Protein AF-A0A3S1ETX0-F1 (afdb_monomer_lite)

Radius of gyration: 17.2 Å; chains: 1; bounding box: 42×32×45 Å

Foldseek 3Di:
DVLLVVQVVVVVVQVVCCVPDPDFFDDDPDSNDTDGDDDDDQQKDKDKDQWQEDDDCLGNVVCVVVVDQQALNHGHDPPDDYRHGDPDIDIFMWGRDPPPDDTHTDHPVRCCVVPSDPPVRVVVSHD

Structure (mmCIF, N/CA/C/O backbone):
data_AF-A0A3S1ETX0-F1
#
_entry.id   AF-A0A3S1ETX0-F1
#
loop_
_atom_site.group_PDB
_atom_site.id
_atom_site.type_symbol
_atom_site.label_atom_id
_atom_site.label_alt_id
_atom_site.label_comp_id
_atom_site.label_asym_id
_atom_site.label_entity_id
_atom_site.label_seq_id
_atom_site.pdbx_PDB_ins_code
_atom_site.Cartn_x
_atom_site.Cartn_y
_atom_site.Cartn_z
_atom_site.occupancy
_atom_site.B_iso_or_equiv
_atom_site.auth_seq_id
_atom_site.auth_comp_id
_atom_site.auth_asym_id
_atom_site.auth_atom_id
_atom_site.pdbx_PDB_model_num
ATOM 1 N N . CYS A 1 1 ? 21.112 10.070 -9.209 1.00 72.12 1 CYS A N 1
ATOM 2 C CA . CYS A 1 1 ? 21.167 9.188 -8.021 1.00 72.12 1 CYS A CA 1
ATOM 3 C C . CYS A 1 1 ? 19.804 8.884 -7.388 1.00 72.12 1 CYS A C 1
ATOM 5 O O . CYS A 1 1 ? 19.574 7.720 -7.114 1.00 72.12 1 CYS A O 1
ATOM 7 N N . LYS A 1 2 ? 18.883 9.842 -7.144 1.00 88.25 2 LYS A N 1
ATOM 8 C CA . LYS A 1 2 ? 17.562 9.501 -6.553 1.00 88.25 2 LYS A CA 1
ATOM 9 C C . LYS A 1 2 ? 16.765 8.515 -7.421 1.00 88.25 2 LYS A C 1
ATOM 11 O O . LYS A 1 2 ? 16.315 7.498 -6.911 1.00 88.25 2 LYS A O 1
ATOM 16 N N . SER A 1 3 ? 16.602 8.819 -8.709 1.00 87.31 3 SER A N 1
ATOM 17 C CA . SER A 1 3 ? 15.821 7.987 -9.637 1.00 87.31 3 SER A CA 1
ATOM 18 C C . SER A 1 3 ? 16.388 6.575 -9.764 1.00 87.31 3 SER A C 1
ATOM 20 O O . SER A 1 3 ? 15.639 5.608 -9.717 1.00 87.31 3 SER A O 1
ATOM 22 N N . GLU A 1 4 ? 17.711 6.469 -9.823 1.00 91.62 4 GLU A N 1
ATOM 23 C CA . GLU A 1 4 ? 18.431 5.202 -9.907 1.00 91.62 4 GLU A CA 1
ATOM 24 C C . GLU A 1 4 ? 18.182 4.326 -8.680 1.00 91.62 4 GLU A C 1
ATOM 26 O O . GLU A 1 4 ? 17.780 3.175 -8.808 1.00 91.62 4 GLU A O 1
ATOM 31 N N . ILE A 1 5 ? 18.324 4.893 -7.477 1.00 94.00 5 ILE A N 1
ATOM 32 C CA . ILE A 1 5 ? 18.086 4.162 -6.226 1.00 94.00 5 ILE A CA 1
ATOM 33 C C . ILE A 1 5 ? 16.632 3.685 -6.143 1.00 94.00 5 ILE A C 1
ATOM 35 O O . ILE A 1 5 ? 16.384 2.540 -5.772 1.00 94.00 5 ILE A O 1
ATOM 39 N N . LEU A 1 6 ? 15.665 4.535 -6.503 1.00 94.00 6 LEU A N 1
ATOM 40 C CA . LEU A 1 6 ? 14.249 4.161 -6.484 1.00 94.00 6 LEU A CA 1
ATOM 41 C C . LEU A 1 6 ? 13.938 3.056 -7.498 1.00 94.00 6 LEU A C 1
ATOM 43 O O . LEU A 1 6 ? 13.213 2.123 -7.169 1.00 94.00 6 LEU A O 1
ATOM 47 N N . THR A 1 7 ? 14.524 3.133 -8.692 1.00 93.62 7 THR A N 1
ATOM 48 C CA . THR A 1 7 ? 14.335 2.129 -9.747 1.00 93.62 7 THR A CA 1
ATOM 49 C C . THR A 1 7 ? 14.934 0.787 -9.339 1.00 93.62 7 THR A C 1
ATOM 51 O O . THR A 1 7 ? 14.265 -0.235 -9.447 1.00 93.62 7 THR A O 1
ATOM 54 N N . GLN A 1 8 ? 16.153 0.774 -8.792 1.00 92.94 8 GLN A N 1
ATOM 55 C CA . GLN A 1 8 ? 16.782 -0.459 -8.312 1.00 92.94 8 GLN A CA 1
ATOM 56 C C . GLN A 1 8 ? 16.059 -1.055 -7.097 1.00 92.94 8 GLN A C 1
ATOM 58 O O . GLN A 1 8 ? 15.917 -2.271 -7.003 1.00 92.94 8 GLN A O 1
ATOM 63 N N . THR A 1 9 ? 15.546 -0.213 -6.195 1.00 94.62 9 THR A N 1
ATOM 64 C CA . THR A 1 9 ? 14.734 -0.681 -5.060 1.00 94.62 9 THR A CA 1
ATOM 65 C C . THR A 1 9 ? 13.420 -1.294 -5.544 1.00 94.62 9 THR A C 1
ATOM 67 O O . THR A 1 9 ? 13.031 -2.357 -5.070 1.00 94.62 9 THR A O 1
ATOM 70 N N . ALA A 1 10 ? 12.743 -0.656 -6.503 1.00 93.56 10 ALA A N 1
ATOM 71 C CA . ALA A 1 10 ? 11.529 -1.200 -7.105 1.00 93.56 10 ALA A CA 1
ATOM 72 C C . ALA A 1 10 ? 11.809 -2.529 -7.818 1.00 93.56 10 ALA A C 1
ATOM 74 O O . ALA A 1 10 ? 11.065 -3.486 -7.630 1.00 93.56 10 ALA A O 1
ATOM 75 N N . ARG A 1 11 ? 12.916 -2.610 -8.569 1.00 93.81 11 ARG A N 1
ATOM 76 C CA . ARG A 1 11 ? 13.370 -3.842 -9.220 1.00 93.81 11 ARG A CA 1
ATOM 77 C C . ARG A 1 11 ? 13.521 -4.996 -8.233 1.00 93.81 11 ARG A C 1
ATOM 79 O O . ARG A 1 11 ? 12.979 -6.062 -8.495 1.00 93.81 11 ARG A O 1
ATOM 86 N N . TYR A 1 12 ? 14.215 -4.771 -7.117 1.00 94.62 12 TYR A N 1
ATOM 87 C CA . TYR A 1 12 ? 14.385 -5.787 -6.077 1.00 94.62 12 TYR A CA 1
ATOM 88 C C . TYR A 1 12 ? 13.030 -6.340 -5.614 1.00 94.62 12 TYR A C 1
ATOM 90 O O . TYR A 1 12 ? 12.822 -7.546 -5.627 1.00 94.62 12 TYR A O 1
ATOM 98 N N . TRP A 1 13 ? 12.066 -5.468 -5.300 1.00 95.75 13 TRP A N 1
ATOM 99 C CA . TRP A 1 13 ? 10.741 -5.916 -4.864 1.00 95.75 13 TRP A CA 1
ATOM 100 C C . TRP A 1 13 ? 9.933 -6.610 -5.962 1.00 95.75 13 TRP A C 1
ATOM 102 O O . TRP A 1 13 ? 9.219 -7.560 -5.654 1.00 95.75 13 TRP A O 1
ATOM 112 N N . PHE A 1 14 ? 10.041 -6.190 -7.227 1.00 94.50 14 PHE A N 1
ATOM 113 C CA . PHE A 1 14 ? 9.385 -6.894 -8.336 1.00 94.50 14 PHE A CA 1
ATOM 114 C C . PHE A 1 14 ? 9.949 -8.303 -8.546 1.00 94.50 14 PHE A C 1
ATOM 116 O O . PHE A 1 14 ? 9.191 -9.201 -8.898 1.00 94.50 14 PHE A O 1
ATOM 123 N N . GLU A 1 15 ? 11.250 -8.502 -8.332 1.00 92.88 15 GLU A N 1
ATOM 124 C CA . GLU A 1 15 ? 11.891 -9.818 -8.430 1.00 92.88 15 GLU A CA 1
ATOM 125 C C . GLU A 1 15 ? 11.535 -10.711 -7.225 1.00 92.88 15 GLU A C 1
ATOM 127 O O . GLU A 1 15 ? 11.121 -11.850 -7.423 1.00 92.88 15 GLU A O 1
ATOM 132 N N . GLU A 1 16 ? 11.600 -10.189 -5.996 1.00 95.25 16 GLU A N 1
ATOM 133 C CA . GLU A 1 16 ? 11.314 -10.948 -4.761 1.00 95.25 16 GLU A CA 1
ATOM 134 C C . GLU A 1 16 ? 9.839 -11.326 -4.573 1.00 95.25 16 GLU A C 1
ATOM 136 O O . GLU A 1 16 ? 9.531 -12.196 -3.768 1.00 95.25 16 GLU A O 1
ATOM 141 N N . THR A 1 17 ? 8.920 -10.650 -5.265 1.00 93.56 17 THR A N 1
ATOM 142 C CA . THR A 1 17 ? 7.472 -10.920 -5.170 1.00 93.56 17 THR A CA 1
ATOM 143 C C . THR A 1 17 ? 6.902 -11.566 -6.429 1.00 93.56 17 THR A C 1
ATOM 145 O O . THR A 1 17 ? 5.686 -11.724 -6.540 1.00 93.56 17 THR A O 1
ATOM 148 N N . ALA A 1 18 ? 7.758 -11.954 -7.382 1.00 91.44 18 ALA A N 1
ATOM 149 C CA . ALA A 1 18 ? 7.339 -12.518 -8.664 1.00 91.44 18 ALA A CA 1
ATOM 150 C C . ALA A 1 18 ? 6.598 -13.863 -8.533 1.00 91.44 18 ALA A C 1
ATOM 152 O O . ALA A 1 18 ? 5.803 -14.211 -9.405 1.00 91.44 18 ALA A O 1
ATOM 153 N N . ASP A 1 19 ? 6.849 -14.614 -7.461 1.00 92.38 19 ASP A N 1
ATOM 154 C CA . ASP A 1 19 ? 6.154 -15.857 -7.111 1.00 92.38 19 ASP A CA 1
ATOM 155 C C . ASP A 1 19 ? 4.805 -15.619 -6.412 1.00 92.38 19 ASP A C 1
ATOM 157 O O . ASP A 1 19 ? 3.938 -16.492 -6.444 1.00 92.38 19 ASP A O 1
ATOM 161 N N . ILE A 1 20 ? 4.617 -14.438 -5.816 1.00 91.38 20 ILE A N 1
ATOM 162 C CA . ILE A 1 20 ? 3.405 -14.049 -5.086 1.00 91.38 20 ILE A CA 1
ATOM 163 C C . ILE A 1 20 ? 2.403 -13.363 -6.020 1.00 91.38 20 ILE A C 1
ATOM 165 O O . ILE A 1 20 ? 1.224 -13.712 -6.028 1.00 91.38 20 ILE A O 1
ATOM 169 N N . CYS A 1 21 ? 2.849 -12.372 -6.799 1.00 88.75 21 CYS A N 1
ATOM 170 C CA . CYS A 1 21 ? 1.978 -11.562 -7.646 1.00 88.75 21 CYS A CA 1
ATOM 171 C C . CYS A 1 21 ? 2.650 -11.231 -8.988 1.00 88.75 21 CYS A C 1
ATOM 173 O O . CYS A 1 21 ? 3.771 -10.709 -9.007 1.00 88.75 21 CYS A O 1
ATOM 175 N N . PRO A 1 22 ? 1.978 -11.478 -10.131 1.00 91.19 22 PRO A N 1
ATOM 176 C CA . PRO A 1 22 ? 2.511 -11.088 -11.425 1.00 91.19 22 PRO A CA 1
ATOM 177 C C . PRO A 1 22 ? 2.645 -9.566 -11.498 1.00 91.19 22 PRO A C 1
ATOM 179 O O . PRO A 1 22 ? 1.730 -8.816 -11.158 1.00 91.19 22 PRO A O 1
ATOM 182 N N . ASN A 1 23 ? 3.788 -9.103 -11.991 1.00 92.56 23 ASN A N 1
ATOM 183 C CA . ASN A 1 23 ? 4.060 -7.684 -12.167 1.00 92.56 23 ASN A CA 1
ATOM 184 C C . ASN A 1 23 ? 4.176 -7.315 -13.653 1.00 92.56 23 ASN A C 1
ATOM 186 O O . ASN A 1 23 ? 4.237 -8.164 -14.540 1.00 92.56 23 ASN A O 1
ATOM 190 N N . HIS A 1 24 ? 4.154 -6.013 -13.928 1.00 94.19 24 HIS A N 1
ATOM 191 C CA . HIS A 1 24 ? 4.108 -5.471 -15.284 1.00 94.19 24 HIS A CA 1
ATOM 192 C C . HIS A 1 24 ? 5.479 -5.383 -15.968 1.00 94.19 24 HIS A C 1
ATOM 194 O O . HIS A 1 24 ? 5.530 -4.966 -17.124 1.00 94.19 24 HIS A O 1
ATOM 200 N N . VAL A 1 25 ? 6.579 -5.703 -15.283 1.00 94.94 25 VAL A N 1
ATOM 201 C CA . VAL A 1 25 ? 7.936 -5.469 -15.790 1.00 94.94 25 VAL A CA 1
ATOM 202 C C . VAL A 1 25 ? 8.306 -6.471 -16.885 1.00 94.94 25 VAL A C 1
ATOM 204 O O . VAL A 1 25 ? 8.056 -7.665 -16.761 1.00 94.94 25 VAL A O 1
ATOM 207 N N . LEU A 1 26 ? 8.952 -5.975 -17.943 1.00 93.19 26 LEU A N 1
ATOM 208 C CA . LEU A 1 26 ? 9.516 -6.770 -19.036 1.00 93.19 26 LEU A CA 1
ATOM 209 C C . LEU A 1 26 ? 11.051 -6.750 -19.027 1.00 93.19 26 LEU A C 1
ATOM 211 O O . LEU A 1 26 ? 11.675 -7.803 -19.125 1.00 93.19 26 LEU A O 1
ATOM 215 N N . GLU A 1 27 ? 11.669 -5.570 -18.902 1.00 94.06 27 GLU A N 1
ATOM 216 C CA . GLU A 1 27 ? 13.131 -5.421 -18.892 1.00 94.06 27 GLU A CA 1
ATOM 217 C C . GLU A 1 27 ? 13.602 -4.113 -18.228 1.00 94.06 27 GLU A C 1
ATOM 219 O O . GLU A 1 27 ? 12.828 -3.173 -18.021 1.00 94.06 27 GLU A O 1
ATOM 224 N N . TYR A 1 28 ? 14.905 -4.051 -17.930 1.00 93.56 28 TYR A N 1
ATOM 225 C CA . TYR A 1 28 ? 15.592 -2.907 -17.319 1.00 93.56 28 TYR A CA 1
ATOM 226 C C . TYR A 1 28 ? 16.794 -2.479 -18.185 1.00 93.56 28 TYR A C 1
ATOM 228 O O . TYR A 1 28 ? 17.922 -2.900 -17.911 1.00 93.56 28 TYR A O 1
ATOM 236 N N . PRO A 1 29 ? 16.591 -1.684 -19.253 1.00 93.31 29 PRO A N 1
ATOM 237 C CA . PRO A 1 29 ? 17.662 -1.330 -20.190 1.00 93.31 29 PRO A CA 1
ATOM 238 C C . PRO A 1 29 ? 18.683 -0.333 -19.611 1.00 93.31 29 PRO A C 1
ATOM 240 O O . PRO A 1 29 ? 19.798 -0.237 -20.117 1.00 93.31 29 PRO A O 1
ATOM 243 N N . ASP A 1 30 ? 18.317 0.400 -18.555 1.00 92.00 30 ASP A N 1
ATOM 244 C CA . ASP A 1 30 ? 19.170 1.349 -17.831 1.00 92.00 30 ASP A CA 1
ATOM 245 C C . ASP A 1 30 ? 18.822 1.310 -16.329 1.00 92.00 30 ASP A C 1
ATOM 247 O O . ASP A 1 30 ? 17.666 1.039 -15.989 1.00 92.00 30 ASP A O 1
ATOM 251 N N . PRO A 1 31 ? 19.756 1.630 -15.411 1.00 89.50 31 PRO A N 1
ATOM 252 C CA . PRO A 1 31 ? 19.478 1.723 -13.976 1.00 89.50 31 PRO A CA 1
ATOM 253 C C . PRO A 1 31 ? 18.326 2.657 -13.571 1.00 89.50 31 PRO A C 1
ATOM 255 O O . PRO A 1 31 ? 17.870 2.584 -12.433 1.00 89.50 31 PRO A O 1
ATOM 258 N N . ASN A 1 32 ? 17.865 3.541 -14.459 1.00 92.62 32 ASN A N 1
ATOM 259 C CA . ASN A 1 32 ? 16.758 4.472 -14.230 1.00 92.62 32 ASN A CA 1
ATOM 260 C C . ASN A 1 32 ? 15.506 4.167 -15.070 1.00 92.62 32 ASN A C 1
ATOM 262 O O . ASN A 1 32 ? 14.569 4.967 -15.052 1.00 92.62 32 ASN A O 1
ATOM 266 N N . VAL A 1 33 ? 15.490 3.078 -15.843 1.00 92.25 33 VAL A N 1
ATOM 267 C CA . VAL A 1 33 ? 14.421 2.788 -16.809 1.00 92.25 33 VAL A CA 1
ATOM 268 C C . VAL A 1 33 ? 13.837 1.403 -16.567 1.00 92.25 33 VAL A C 1
ATOM 270 O O . VAL A 1 33 ? 14.559 0.415 -16.457 1.00 92.25 33 VAL A O 1
ATOM 273 N N . VAL A 1 34 ? 12.506 1.341 -16.547 1.00 94.50 34 VAL A N 1
ATOM 274 C CA . VAL A 1 34 ? 11.729 0.099 -16.524 1.00 94.50 34 VAL A CA 1
ATOM 275 C C . VAL A 1 34 ? 10.859 0.072 -17.772 1.00 94.50 34 VAL A C 1
ATOM 277 O O . VAL A 1 34 ? 10.096 1.008 -18.017 1.00 94.50 34 VAL A O 1
ATOM 280 N N . VAL A 1 35 ? 10.969 -0.991 -18.561 1.00 95.38 35 VAL A N 1
ATOM 281 C CA . VAL A 1 35 ? 10.037 -1.276 -19.654 1.00 95.38 35 VAL A CA 1
ATOM 282 C C . VAL A 1 35 ? 8.999 -2.243 -19.115 1.00 95.38 35 VAL A C 1
ATOM 284 O O . VAL A 1 35 ? 9.350 -3.265 -18.526 1.00 95.38 35 VAL A O 1
ATOM 287 N N . GLY A 1 36 ? 7.723 -1.925 -19.305 1.00 95.38 36 GLY A N 1
ATOM 288 C CA . GLY A 1 36 ? 6.632 -2.734 -18.784 1.00 95.38 36 GLY A CA 1
ATOM 289 C C . GLY A 1 36 ? 5.426 -2.788 -19.708 1.00 95.38 36 GLY A C 1
ATOM 290 O O . GLY A 1 36 ? 5.279 -1.993 -20.639 1.00 95.38 36 GLY A O 1
ATOM 291 N N . THR A 1 37 ? 4.552 -3.745 -19.430 1.00 95.44 37 THR A N 1
ATOM 292 C CA . THR A 1 37 ? 3.281 -3.919 -20.127 1.00 95.44 37 THR A CA 1
ATOM 293 C C . THR A 1 37 ? 2.318 -2.811 -19.719 1.00 95.44 37 THR A C 1
ATOM 295 O O . THR A 1 37 ? 2.178 -2.492 -18.538 1.00 95.44 37 THR A O 1
ATOM 298 N N . ARG A 1 38 ? 1.624 -2.222 -20.697 1.00 94.25 38 ARG A N 1
ATOM 299 C CA . ARG A 1 38 ? 0.548 -1.270 -20.416 1.00 94.25 38 ARG A CA 1
ATOM 300 C C . ARG A 1 38 ? -0.623 -2.019 -19.782 1.00 94.25 38 ARG A C 1
ATOM 302 O O . ARG A 1 38 ? -1.178 -2.915 -20.409 1.00 94.25 38 ARG A O 1
ATOM 309 N N . LEU A 1 39 ? -0.994 -1.619 -18.571 1.00 92.19 39 LEU A N 1
ATOM 310 C CA . LEU A 1 39 ? -2.124 -2.171 -17.828 1.00 92.19 39 LEU A CA 1
ATOM 311 C C . LEU A 1 39 ? -3.217 -1.119 -17.644 1.00 92.19 39 LEU A C 1
ATOM 313 O O . LEU A 1 39 ? -2.933 0.082 -17.587 1.00 92.19 39 LEU A O 1
ATOM 317 N N . ASP A 1 40 ? -4.451 -1.588 -17.501 1.00 89.75 40 ASP A N 1
ATOM 318 C CA . ASP A 1 40 ? -5.559 -0.766 -17.030 1.00 89.75 40 ASP A CA 1
ATOM 319 C C . ASP A 1 40 ? -5.479 -0.669 -15.504 1.00 89.75 40 ASP A C 1
ATOM 321 O O . ASP A 1 40 ? -5.599 -1.660 -14.783 1.00 89.75 40 ASP A O 1
ATOM 325 N N . ILE A 1 41 ? -5.199 0.537 -15.011 1.00 88.56 41 ILE A N 1
ATOM 326 C CA . ILE A 1 41 ? -4.983 0.787 -13.585 1.00 88.56 41 ILE A CA 1
ATOM 327 C C . ILE A 1 41 ? -6.324 0.799 -12.856 1.00 88.56 41 ILE A C 1
ATOM 329 O O . ILE A 1 41 ? -7.253 1.506 -13.249 1.00 88.56 41 ILE A O 1
ATOM 333 N N . LEU A 1 42 ? -6.396 0.057 -11.753 1.00 88.25 42 LEU A N 1
ATOM 334 C CA . LEU A 1 42 ? -7.548 0.071 -10.862 1.00 88.25 42 LEU A CA 1
ATOM 335 C C . LEU A 1 42 ? -7.712 1.464 -10.216 1.00 88.25 42 LEU A C 1
ATOM 337 O O . LEU A 1 42 ? -6.723 2.033 -9.747 1.00 88.25 42 LEU A O 1
ATOM 341 N N . PRO A 1 43 ? -8.934 2.025 -10.137 1.00 87.94 43 PRO A N 1
ATOM 342 C CA . PRO A 1 43 ? -9.176 3.381 -9.625 1.00 87.94 43 PRO A CA 1
ATOM 343 C C . PRO A 1 43 ? -9.129 3.483 -8.085 1.00 87.94 43 PRO A C 1
ATOM 345 O O . PRO A 1 43 ? -9.707 4.397 -7.496 1.00 87.94 43 PRO A O 1
ATOM 348 N N . VAL A 1 44 ? -8.446 2.545 -7.426 1.00 86.88 44 VAL A N 1
ATOM 349 C CA . VAL A 1 44 ? -8.346 2.417 -5.969 1.00 86.88 44 VAL A CA 1
ATOM 350 C C . VAL A 1 44 ? -6.884 2.208 -5.595 1.00 86.88 44 VAL A C 1
ATOM 352 O O . VAL A 1 44 ? -6.202 1.368 -6.181 1.00 86.88 44 VAL A O 1
ATOM 355 N N . GLU A 1 45 ? -6.403 2.946 -4.601 1.00 87.75 45 GLU A N 1
ATOM 356 C CA . GLU A 1 45 ? -5.084 2.725 -4.015 1.00 87.75 45 GLU A CA 1
ATOM 357 C C . GLU A 1 45 ? -5.203 1.794 -2.809 1.00 87.75 45 GLU A C 1
ATOM 359 O O . GLU A 1 45 ? -5.913 2.085 -1.846 1.00 87.75 45 GLU A O 1
ATOM 364 N N . ILE A 1 46 ? -4.510 0.656 -2.864 1.00 89.06 46 ILE A N 1
ATOM 365 C CA . ILE A 1 46 ? -4.497 -0.341 -1.792 1.00 89.06 46 ILE A CA 1
ATOM 366 C C . ILE A 1 46 ? -3.320 -0.040 -0.867 1.00 89.06 46 ILE A C 1
ATOM 368 O O . ILE A 1 46 ? -2.160 -0.245 -1.225 1.00 89.06 46 ILE A O 1
ATOM 372 N N . VAL A 1 47 ? -3.617 0.461 0.332 1.00 88.38 47 VAL A N 1
ATOM 373 C CA . VAL A 1 47 ? -2.598 0.771 1.342 1.00 88.38 47 VAL A CA 1
ATOM 374 C C . VAL A 1 47 ? -2.670 -0.247 2.468 1.00 88.38 47 VAL A C 1
ATOM 376 O O . VAL A 1 47 ? -3.657 -0.296 3.199 1.00 88.38 47 VAL A O 1
ATOM 379 N N . VAL A 1 48 ? -1.600 -1.018 2.648 1.00 89.81 48 VAL A N 1
ATOM 380 C CA . VAL A 1 48 ? -1.459 -1.961 3.764 1.00 89.81 48 VAL A CA 1
ATOM 381 C C . VAL A 1 48 ? -0.730 -1.282 4.921 1.00 89.81 48 VAL A C 1
ATOM 383 O O . VAL A 1 48 ? 0.316 -0.655 4.739 1.00 89.81 48 VAL A O 1
ATOM 386 N N . ARG A 1 49 ? -1.273 -1.397 6.136 1.00 89.56 49 ARG A N 1
ATOM 387 C CA . ARG A 1 49 ? -0.711 -0.794 7.351 1.00 89.56 49 ARG A CA 1
ATOM 388 C C . ARG A 1 49 ? -0.470 -1.857 8.410 1.00 89.56 49 ARG A C 1
ATOM 390 O O . ARG A 1 49 ? -1.412 -2.454 8.911 1.00 89.56 49 ARG A O 1
ATOM 397 N N . GLY A 1 50 ? 0.791 -2.037 8.800 1.00 90.56 50 GLY A N 1
ATOM 398 C CA . GLY A 1 50 ? 1.173 -2.902 9.927 1.00 90.56 50 GLY A CA 1
ATOM 399 C C . GLY A 1 50 ? 1.320 -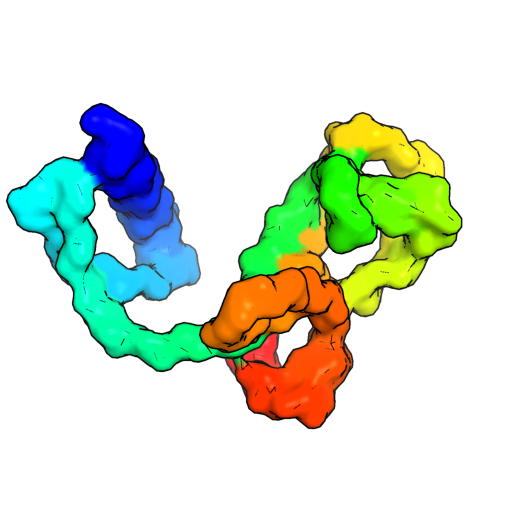2.174 11.268 1.00 90.56 50 GLY A C 1
ATOM 400 O O . GLY A 1 50 ? 1.485 -2.816 12.301 1.00 90.56 50 GLY A O 1
ATOM 401 N N . TYR A 1 51 ? 1.288 -0.840 11.269 1.00 90.81 51 TYR A N 1
ATOM 402 C CA . TYR A 1 51 ? 1.535 -0.009 12.449 1.00 90.81 51 TYR A CA 1
ATOM 403 C C . TYR A 1 51 ? 0.542 1.143 12.517 1.00 90.81 51 TYR A C 1
ATOM 405 O O . TYR A 1 51 ? 0.222 1.737 11.485 1.00 90.81 51 TYR A O 1
ATOM 413 N N . LEU A 1 52 ? 0.128 1.510 13.733 1.00 88.00 52 LEU A N 1
ATOM 414 C CA . LEU A 1 52 ? -0.694 2.687 14.007 1.00 88.00 52 LEU A CA 1
ATOM 415 C C . LEU A 1 52 ? 0.149 3.966 13.882 1.00 88.00 52 LEU A C 1
ATOM 417 O O . LEU A 1 52 ? 0.557 4.576 14.870 1.00 88.00 52 LEU A O 1
ATOM 421 N N . ALA A 1 53 ? 0.439 4.352 12.644 1.00 86.19 53 ALA A N 1
ATOM 422 C CA . ALA A 1 53 ? 1.331 5.456 12.316 1.00 86.19 53 ALA A CA 1
ATOM 423 C C . ALA A 1 53 ? 0.734 6.395 11.256 1.00 86.19 53 ALA A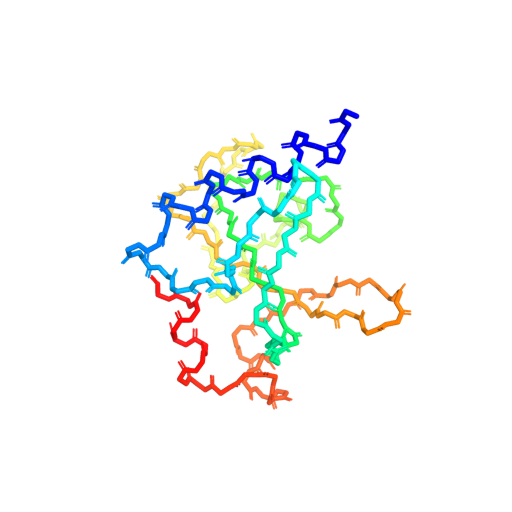 C 1
ATOM 425 O O . ALA A 1 53 ? -0.214 6.061 10.537 1.00 86.19 53 ALA A O 1
ATOM 426 N N . GLY A 1 54 ? 1.336 7.580 11.154 1.00 81.88 54 GLY A N 1
ATOM 427 C CA . GLY A 1 54 ? 0.988 8.626 10.195 1.00 81.88 54 GLY A CA 1
ATOM 428 C C . GLY A 1 54 ? 0.569 9.930 10.871 1.00 81.88 54 GLY A C 1
ATOM 429 O O . GLY A 1 54 ? 0.114 9.947 12.010 1.00 81.88 54 GLY A O 1
ATOM 430 N N . THR A 1 55 ? 0.773 11.038 10.165 1.00 71.00 55 THR A N 1
ATOM 431 C CA . THR A 1 55 ? 0.521 12.398 10.674 1.00 71.00 55 THR A CA 1
ATOM 432 C C . THR A 1 55 ? -0.532 13.151 9.869 1.00 71.00 55 THR A C 1
ATOM 434 O O . THR A 1 55 ? -0.972 14.224 10.274 1.00 71.00 55 THR A O 1
ATOM 437 N N . THR A 1 56 ? -0.966 12.600 8.735 1.00 69.62 56 THR A N 1
ATOM 438 C CA . THR A 1 56 ? -2.010 13.204 7.906 1.00 69.62 56 THR A CA 1
ATOM 439 C C . THR A 1 56 ? -3.381 13.038 8.556 1.00 69.62 56 THR A C 1
ATOM 441 O O . THR A 1 56 ? -3.600 12.137 9.374 1.00 69.62 56 THR A O 1
ATOM 444 N N . SER A 1 57 ? -4.329 13.895 8.177 1.00 64.06 57 SER A N 1
ATOM 445 C CA . SER A 1 57 ? -5.731 13.806 8.606 1.00 64.06 57 SER A CA 1
ATOM 446 C C . SER A 1 57 ? -6.393 12.478 8.218 1.00 64.06 57 SER A C 1
ATOM 448 O O . SER A 1 57 ? -7.273 12.015 8.937 1.00 64.06 57 SER A O 1
ATOM 450 N N . THR A 1 58 ? -5.937 11.852 7.130 1.00 64.19 58 THR A N 1
ATOM 451 C CA . THR A 1 58 ? -6.407 10.551 6.625 1.00 64.19 58 THR A CA 1
ATOM 452 C C . THR A 1 58 ? -5.713 9.350 7.269 1.00 64.19 58 THR A C 1
ATOM 454 O O . THR A 1 58 ? -6.141 8.211 7.074 1.00 64.19 58 THR A O 1
ATOM 457 N N . SER A 1 59 ? -4.648 9.569 8.048 1.00 77.38 59 SER A N 1
ATOM 458 C CA . SER A 1 59 ? -3.941 8.475 8.710 1.00 77.38 59 SER A CA 1
ATOM 459 C C . SER A 1 59 ? -4.773 7.850 9.828 1.00 77.38 59 SER A C 1
ATOM 461 O O . SER A 1 59 ? -5.524 8.521 10.543 1.00 77.38 59 SER A O 1
ATOM 463 N N . ILE A 1 60 ? -4.582 6.544 10.010 1.00 82.44 60 ILE A N 1
ATOM 464 C CA . ILE A 1 60 ? -5.267 5.768 11.045 1.00 82.44 60 ILE A CA 1
ATOM 465 C C . ILE A 1 60 ? -4.957 6.289 12.452 1.00 82.44 60 ILE A C 1
ATOM 467 O O . ILE A 1 60 ? -5.849 6.320 13.293 1.00 82.44 60 ILE A O 1
ATOM 471 N N . LEU A 1 61 ? -3.738 6.787 12.695 1.00 85.38 61 LEU A N 1
ATOM 472 C CA . LEU A 1 61 ? -3.348 7.340 13.991 1.00 85.38 61 LEU A CA 1
ATOM 473 C C . LEU A 1 61 ? -4.140 8.611 14.324 1.00 85.38 61 LEU A C 1
ATOM 475 O O . LEU A 1 61 ? -4.664 8.738 15.429 1.00 85.38 61 LEU A O 1
ATOM 479 N N . THR A 1 62 ? -4.264 9.544 13.375 1.00 85.31 62 THR A N 1
ATOM 480 C CA . THR A 1 62 ? -5.002 10.796 13.598 1.00 85.31 62 THR A CA 1
ATOM 481 C C . THR A 1 62 ? -6.480 10.533 13.866 1.00 85.31 62 THR A C 1
ATOM 483 O O . THR A 1 62 ? -7.049 11.133 14.778 1.00 85.31 62 THR A O 1
ATOM 486 N N . ARG A 1 63 ? -7.104 9.617 13.117 1.00 85.94 63 ARG A N 1
ATOM 487 C CA . ARG A 1 63 ? -8.500 9.221 13.352 1.00 85.94 63 ARG A CA 1
ATOM 488 C C . ARG A 1 63 ? -8.664 8.513 14.697 1.00 85.94 63 ARG A C 1
ATOM 490 O O . ARG A 1 63 ? -9.543 8.873 15.474 1.00 85.94 63 ARG A O 1
ATOM 497 N N . TYR A 1 64 ? -7.754 7.601 15.032 1.00 87.44 64 TYR A N 1
ATOM 498 C CA . TYR A 1 64 ? -7.788 6.873 16.298 1.00 87.44 64 TYR A CA 1
ATOM 499 C C . TYR A 1 64 ? -7.679 7.818 17.503 1.00 87.44 64 TYR A C 1
ATOM 501 O O . TYR A 1 64 ? -8.450 7.720 18.460 1.00 87.44 64 TYR A O 1
ATOM 509 N N . LYS A 1 65 ? -6.795 8.820 17.427 1.00 86.50 65 LYS A N 1
ATOM 510 C CA . LYS A 1 65 ? -6.675 9.875 18.446 1.00 86.50 65 LYS A CA 1
ATOM 511 C C . LYS A 1 65 ? -7.919 10.753 18.579 1.00 86.50 65 LYS A C 1
ATOM 513 O O . LYS A 1 65 ? -8.160 11.285 19.657 1.00 86.50 65 LYS A O 1
ATOM 518 N N . ARG A 1 66 ? -8.710 10.906 17.512 1.00 86.94 66 ARG A N 1
ATOM 519 C CA . ARG A 1 66 ? -9.993 11.633 17.536 1.00 86.94 66 ARG A CA 1
ATOM 520 C C . ARG A 1 66 ? -11.135 10.829 18.161 1.00 86.94 66 ARG A C 1
ATOM 522 O O . ARG A 1 66 ? -12.199 11.392 18.380 1.00 86.94 66 ARG A O 1
ATOM 529 N N . GLY A 1 67 ? -10.906 9.554 18.476 1.00 86.00 67 GLY A N 1
ATOM 530 C CA . GLY A 1 67 ? -11.906 8.665 19.065 1.00 86.00 67 GLY A CA 1
ATOM 531 C C . GLY A 1 67 ? -12.563 7.717 18.065 1.00 86.00 67 GLY A C 1
ATOM 532 O O . GLY A 1 67 ? -13.344 6.868 18.484 1.00 86.00 67 GLY A O 1
ATOM 533 N N . ASP A 1 68 ? -12.220 7.792 16.775 1.00 86.81 68 ASP A N 1
ATOM 534 C CA . ASP A 1 68 ? -12.705 6.822 15.793 1.00 86.81 68 ASP A CA 1
ATOM 535 C C . ASP A 1 68 ? -12.099 5.444 16.105 1.00 86.81 68 ASP A C 1
ATOM 537 O O . ASP A 1 68 ? -10.886 5.299 16.300 1.00 86.81 68 ASP A O 1
ATOM 541 N N . ARG A 1 69 ? -12.949 4.419 16.159 1.00 86.25 69 ARG A N 1
ATOM 542 C CA . ARG A 1 69 ? -12.539 3.012 16.318 1.00 86.25 69 ARG A CA 1
ATOM 543 C C . ARG A 1 69 ? -12.924 2.160 15.127 1.00 86.25 69 ARG A C 1
ATOM 545 O O . ARG A 1 69 ? -12.176 1.255 14.785 1.00 86.25 69 ARG A O 1
ATOM 552 N N . ASP A 1 70 ? -14.039 2.486 14.487 1.00 86.12 70 ASP A N 1
ATOM 553 C CA . ASP A 1 70 ? -14.508 1.843 13.268 1.00 86.12 70 ASP A CA 1
ATOM 554 C C . ASP A 1 70 ? -13.979 2.613 12.047 1.00 86.12 70 ASP A C 1
ATOM 556 O O . ASP A 1 70 ? -14.365 3.755 11.787 1.00 86.12 70 ASP A O 1
ATOM 560 N N . MET A 1 71 ? -13.044 2.007 11.313 1.00 82.81 71 MET A N 1
ATOM 561 C CA . MET A 1 71 ? -12.431 2.591 10.117 1.00 82.81 71 MET A CA 1
ATOM 562 C C . MET A 1 71 ? -12.257 1.527 9.040 1.00 82.81 71 MET A C 1
ATOM 564 O O . MET A 1 71 ? -11.820 0.421 9.336 1.00 82.81 71 MET A O 1
ATOM 568 N N . TYR A 1 72 ? -12.549 1.864 7.780 1.00 78.88 72 TYR A N 1
ATOM 569 C CA . TYR A 1 72 ? -12.339 0.967 6.631 1.00 78.88 72 TYR A CA 1
ATOM 570 C C . TYR A 1 72 ? -13.030 -0.411 6.778 1.00 78.88 72 TYR A C 1
ATOM 572 O O . TYR A 1 72 ? -12.601 -1.392 6.183 1.00 78.88 72 TYR A O 1
ATOM 580 N N . GLY A 1 73 ? -14.108 -0.488 7.573 1.00 75.69 73 GLY A N 1
ATOM 581 C CA . GLY A 1 73 ? -14.822 -1.735 7.880 1.00 75.69 73 GLY A CA 1
ATOM 582 C C . GLY A 1 73 ? -14.198 -2.587 8.994 1.00 75.69 73 GLY A C 1
ATOM 583 O O . GLY A 1 73 ? -14.669 -3.695 9.234 1.00 75.69 73 GLY A O 1
ATOM 584 N N . ILE A 1 74 ? -13.168 -2.085 9.680 1.00 82.94 74 ILE A N 1
ATOM 585 C CA . ILE A 1 74 ? -12.451 -2.774 10.758 1.00 82.94 74 ILE A CA 1
ATOM 586 C C . ILE A 1 74 ? -12.586 -1.966 12.050 1.00 82.94 74 ILE A C 1
ATOM 588 O O . ILE A 1 74 ? -12.459 -0.739 12.049 1.00 82.94 74 ILE A O 1
ATOM 592 N N . ARG A 1 75 ? -12.798 -2.664 13.170 1.00 86.44 75 ARG A N 1
ATOM 593 C CA . ARG A 1 75 ? -12.814 -2.057 14.501 1.00 86.44 75 ARG A CA 1
ATOM 594 C C . ARG A 1 75 ? -11.467 -2.230 15.192 1.00 86.44 75 ARG A C 1
ATOM 596 O O . ARG A 1 75 ? -11.065 -3.348 15.502 1.00 86.44 75 ARG A O 1
ATOM 603 N N . LEU A 1 76 ? -10.783 -1.123 15.462 1.00 86.75 76 LEU A N 1
ATOM 604 C CA . LEU A 1 76 ? -9.527 -1.120 16.210 1.00 86.75 76 LEU A CA 1
ATOM 605 C C . LEU A 1 76 ? -9.782 -1.254 17.723 1.00 86.75 76 LEU A C 1
ATOM 607 O O . LEU A 1 76 ? -10.723 -0.636 18.235 1.00 86.75 76 LEU A O 1
ATOM 611 N N . PRO A 1 77 ? -8.953 -2.025 18.452 1.00 87.00 77 PRO A N 1
ATOM 612 C CA . PRO A 1 77 ? -9.051 -2.134 19.902 1.00 87.00 77 PRO A CA 1
ATOM 613 C C . PRO A 1 77 ? -8.681 -0.815 20.585 1.00 87.00 77 PRO A C 1
ATOM 615 O O . PRO A 1 77 ? -7.904 -0.020 20.059 1.00 87.00 77 PRO A O 1
ATOM 618 N N . ASP A 1 78 ? -9.221 -0.605 21.783 1.00 87.00 78 ASP A N 1
ATOM 619 C CA . ASP A 1 78 ? -8.830 0.506 22.645 1.00 87.00 78 ASP A CA 1
ATOM 620 C C . ASP A 1 78 ? -7.440 0.298 23.262 1.00 87.00 78 ASP A C 1
ATOM 622 O O . ASP A 1 78 ? -6.943 -0.819 23.390 1.00 87.00 78 ASP A O 1
ATOM 626 N N . GLY A 1 79 ? -6.816 1.398 23.691 1.00 87.06 79 GLY A N 1
ATOM 627 C CA . GLY A 1 79 ? -5.527 1.377 24.388 1.00 87.06 79 GLY A CA 1
ATOM 628 C C . GLY A 1 79 ? -4.286 1.286 23.493 1.00 87.06 79 GLY A C 1
ATOM 629 O O . GLY A 1 79 ? -3.179 1.317 24.025 1.00 87.06 79 GLY A O 1
ATOM 630 N N . LEU A 1 80 ? -4.438 1.240 22.164 1.00 87.69 80 LEU A N 1
ATOM 631 C CA . LEU A 1 80 ? -3.300 1.313 21.240 1.00 87.69 80 LEU A CA 1
ATOM 632 C C . LEU A 1 80 ? -2.506 2.612 21.422 1.00 87.69 80 LEU A C 1
ATOM 634 O O . LEU A 1 80 ? -3.078 3.696 21.577 1.00 87.69 80 LEU A O 1
ATOM 638 N N . ARG A 1 81 ? -1.178 2.492 21.358 1.00 87.25 81 ARG A N 1
ATOM 639 C CA . ARG A 1 81 ? -0.241 3.618 21.437 1.00 87.25 81 ARG A CA 1
ATOM 640 C C . ARG A 1 81 ? 0.222 4.063 20.054 1.00 87.25 81 ARG A C 1
ATOM 642 O O . ARG A 1 81 ? 0.163 3.323 19.074 1.00 87.25 81 ARG A O 1
ATOM 649 N N . ASP A 1 82 ? 0.747 5.279 19.997 1.00 87.69 82 ASP A N 1
ATOM 650 C CA . ASP A 1 82 ? 1.372 5.831 18.799 1.00 87.69 82 ASP A CA 1
ATOM 651 C C . ASP A 1 82 ? 2.503 4.926 18.288 1.00 87.69 82 ASP A C 1
ATOM 653 O O . ASP A 1 82 ? 3.404 4.559 19.044 1.00 87.69 82 ASP A O 1
ATOM 657 N N . ASN A 1 83 ? 2.487 4.625 16.987 1.00 87.88 83 ASN A N 1
ATOM 658 C CA . ASN A 1 83 ? 3.455 3.758 16.306 1.00 87.88 83 ASN A CA 1
ATOM 659 C C . ASN A 1 83 ? 3.491 2.315 16.837 1.00 87.88 83 ASN A C 1
ATOM 661 O O . ASN A 1 83 ? 4.475 1.603 16.632 1.00 87.88 83 ASN A O 1
ATOM 665 N N . GLU A 1 84 ? 2.432 1.866 17.510 1.00 90.12 84 GLU A N 1
ATOM 666 C CA . GLU A 1 84 ? 2.313 0.476 17.931 1.00 90.12 84 GLU A CA 1
ATOM 667 C C . GLU A 1 84 ? 2.055 -0.443 16.731 1.00 90.12 84 GLU A C 1
ATOM 669 O O . GLU A 1 84 ? 1.363 -0.075 15.777 1.00 90.12 84 GLU A O 1
ATOM 674 N N . ARG A 1 85 ? 2.636 -1.647 16.773 1.00 90.12 85 ARG A N 1
ATOM 675 C CA . ARG A 1 85 ? 2.383 -2.689 15.777 1.00 90.12 85 ARG A CA 1
ATOM 676 C C . ARG A 1 85 ? 0.951 -3.193 15.942 1.00 90.12 85 ARG A C 1
ATOM 678 O O . ARG A 1 85 ? 0.561 -3.568 17.043 1.00 90.12 85 ARG A O 1
ATOM 685 N N . LEU A 1 86 ? 0.194 -3.218 14.852 1.00 89.25 86 LEU A N 1
ATOM 686 C CA . LEU A 1 86 ? -1.145 -3.798 14.840 1.00 89.25 86 LEU A CA 1
ATOM 687 C C . LEU A 1 86 ? -1.054 -5.325 14.960 1.00 89.25 86 LEU A C 1
ATOM 689 O O . LEU A 1 86 ? -0.061 -5.924 14.542 1.00 89.25 86 LEU A O 1
ATOM 693 N N . ALA A 1 87 ? -2.088 -5.947 15.534 1.00 88.31 87 ALA A N 1
ATOM 694 C CA . ALA A 1 87 ? -2.153 -7.404 15.668 1.00 88.31 87 ALA A CA 1
ATOM 695 C C . ALA A 1 87 ? -2.067 -8.091 14.296 1.00 88.31 87 ALA A C 1
ATOM 697 O O . ALA A 1 87 ? -1.308 -9.042 14.125 1.00 88.31 87 ALA A O 1
ATOM 698 N N . GLU A 1 88 ? -2.780 -7.535 13.318 1.00 88.31 88 GLU A N 1
ATOM 699 C CA . GLU A 1 88 ? -2.770 -7.958 11.923 1.00 88.31 88 GLU A CA 1
ATOM 700 C C . GLU A 1 88 ? -2.629 -6.721 11.021 1.00 88.31 88 GLU A C 1
ATOM 702 O O . GLU A 1 88 ? -3.112 -5.639 11.386 1.00 88.31 88 GLU A O 1
ATOM 707 N N . PRO A 1 89 ? -1.945 -6.832 9.868 1.00 89.19 89 PRO A N 1
ATOM 708 C CA . PRO A 1 89 ? -1.940 -5.773 8.872 1.00 89.19 89 PRO A CA 1
ATOM 709 C C . PRO A 1 89 ? -3.363 -5.479 8.399 1.00 89.19 89 PRO A C 1
ATOM 711 O O . PRO A 1 89 ? -4.131 -6.392 8.116 1.00 89.19 89 PRO A O 1
ATOM 714 N N . ILE A 1 90 ? -3.702 -4.199 8.287 1.00 88.38 90 ILE A N 1
ATOM 715 C CA . ILE A 1 90 ? -5.015 -3.767 7.802 1.00 88.38 90 ILE A CA 1
ATOM 716 C C . ILE A 1 90 ? -4.890 -3.099 6.440 1.00 88.38 90 ILE A C 1
ATOM 718 O O . ILE A 1 90 ? -3.907 -2.404 6.169 1.00 88.38 90 ILE A O 1
ATOM 722 N N . ILE A 1 91 ? -5.914 -3.262 5.607 1.00 88.19 91 ILE A N 1
ATOM 723 C CA . ILE A 1 91 ? -6.022 -2.580 4.320 1.00 88.19 91 ILE A CA 1
ATOM 724 C C . ILE A 1 91 ? -6.863 -1.318 4.506 1.00 88.19 91 ILE A C 1
ATOM 726 O O . ILE A 1 91 ? -7.978 -1.363 5.023 1.00 88.19 91 ILE A O 1
ATOM 730 N N . THR A 1 92 ? -6.325 -0.176 4.088 1.00 87.19 92 THR A N 1
ATOM 731 C CA . THR A 1 92 ? -7.006 1.121 4.120 1.00 87.19 92 THR A CA 1
ATOM 732 C C . THR A 1 92 ? -7.067 1.678 2.704 1.00 87.19 92 THR A C 1
ATOM 734 O O . THR A 1 92 ? -6.157 2.418 2.317 1.00 87.19 92 THR A O 1
ATOM 737 N N . PRO A 1 93 ? -8.060 1.282 1.895 1.00 86.94 93 PRO A N 1
ATOM 738 C CA . PRO A 1 93 ? -8.092 1.705 0.511 1.00 86.94 93 PRO A CA 1
ATOM 739 C C . PRO A 1 93 ? -8.502 3.177 0.405 1.00 86.94 93 PRO A C 1
ATOM 741 O O . PRO A 1 93 ? -9.291 3.686 1.210 1.00 86.94 93 PRO A O 1
ATOM 744 N N . THR A 1 94 ? -7.957 3.867 -0.591 1.00 85.12 94 THR A N 1
ATOM 745 C CA . THR A 1 94 ? -8.311 5.256 -0.901 1.00 85.12 94 THR A CA 1
ATOM 746 C C . THR A 1 94 ? -8.692 5.409 -2.365 1.00 85.12 94 THR A C 1
ATOM 748 O O . THR A 1 94 ? -8.235 4.652 -3.225 1.00 85.12 94 THR A O 1
ATOM 751 N N . SER A 1 95 ? -9.562 6.372 -2.661 1.00 81.75 95 SER A N 1
ATOM 752 C CA . SER A 1 95 ? -9.891 6.722 -4.041 1.00 81.75 95 SER A CA 1
ATOM 753 C C . SER A 1 95 ? -8.667 7.316 -4.730 1.00 81.75 95 SER A C 1
ATOM 755 O O . SER A 1 95 ? -7.906 8.060 -4.115 1.00 81.75 95 SER A O 1
ATOM 757 N N . LYS A 1 96 ? -8.476 7.001 -6.014 1.00 73.56 96 LYS A N 1
ATOM 758 C CA . LYS A 1 96 ? -7.449 7.657 -6.822 1.00 73.56 96 LYS A CA 1
ATOM 759 C C . LYS A 1 96 ? -8.032 8.923 -7.448 1.00 73.56 96 LYS A C 1
ATOM 761 O O . LYS A 1 96 ? -8.799 8.843 -8.409 1.00 73.56 96 LYS A O 1
ATOM 766 N N . ALA A 1 97 ? -7.686 10.100 -6.928 1.00 67.81 97 ALA A N 1
ATOM 767 C CA . ALA A 1 97 ? -8.207 11.353 -7.474 1.00 67.81 97 ALA A CA 1
ATOM 768 C C . ALA A 1 97 ? -7.616 11.636 -8.871 1.00 67.81 97 ALA A C 1
ATOM 770 O O . ALA A 1 97 ? -6.416 11.851 -9.032 1.00 67.81 97 ALA A O 1
ATOM 771 N N . ALA A 1 98 ? -8.461 11.680 -9.908 1.00 54.59 98 ALA A N 1
ATOM 772 C CA . ALA A 1 98 ? -7.992 11.760 -11.295 1.00 54.59 98 ALA A CA 1
ATOM 773 C C . ALA A 1 98 ? -7.269 13.078 -11.665 1.00 54.59 98 ALA A C 1
ATOM 775 O O . ALA A 1 98 ? -6.596 13.117 -12.689 1.00 54.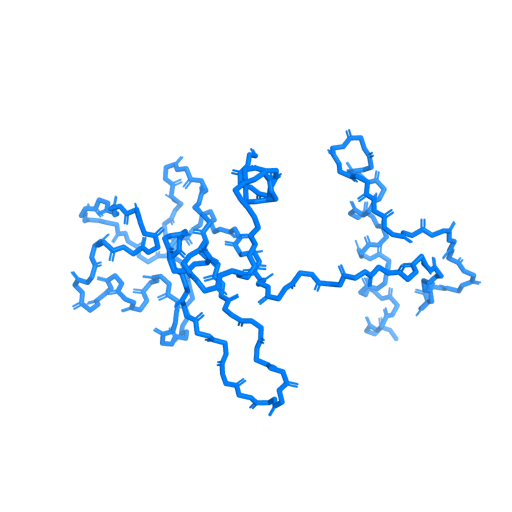59 98 ALA A O 1
ATOM 776 N N . HIS A 1 99 ? -7.408 14.163 -10.892 1.00 49.94 99 HIS A N 1
ATOM 777 C CA . HIS A 1 99 ? -6.975 15.512 -11.301 1.00 49.94 99 HIS A CA 1
ATOM 778 C C . HIS A 1 99 ? -6.491 16.384 -10.121 1.00 49.94 99 HIS A C 1
ATOM 780 O O . HIS A 1 99 ? -6.954 17.507 -9.938 1.00 49.94 99 HIS A O 1
ATOM 786 N N . GLY A 1 100 ? -5.570 15.879 -9.292 1.00 50.00 100 GLY A N 1
ATOM 787 C CA . GLY A 1 100 ? -4.934 16.681 -8.228 1.00 50.00 100 GLY A CA 1
ATOM 788 C C . GLY A 1 100 ? -5.822 16.990 -7.014 1.00 50.00 100 GLY A C 1
ATOM 789 O O . GLY A 1 100 ? -5.482 17.864 -6.219 1.00 50.00 100 GLY A O 1
ATOM 790 N N . GLY A 1 101 ? -6.949 16.285 -6.875 1.00 57.78 101 GLY A N 1
ATOM 791 C CA . GLY A 1 101 ? -7.726 16.240 -5.636 1.00 57.78 101 GLY A CA 1
ATOM 792 C C . GLY A 1 101 ? -7.019 15.418 -4.554 1.00 57.78 101 GLY A C 1
ATOM 793 O O . GLY A 1 101 ? -6.028 14.743 -4.826 1.00 57.78 101 GLY A O 1
ATOM 794 N N . HIS A 1 102 ? -7.518 15.488 -3.321 1.00 62.03 102 HIS A N 1
ATOM 795 C CA . HIS A 1 102 ? -7.025 14.646 -2.233 1.00 62.03 102 HIS A CA 1
ATOM 796 C C . HIS A 1 102 ? -7.636 13.246 -2.321 1.00 62.03 102 HIS A C 1
ATOM 798 O O . HIS A 1 102 ? -8.834 13.125 -2.567 1.00 62.03 102 HIS A O 1
ATOM 804 N N . ASP A 1 103 ? -6.825 12.215 -2.085 1.00 68.81 103 ASP A N 1
ATOM 805 C CA . ASP A 1 103 ? -7.306 10.837 -1.991 1.00 68.81 103 ASP A CA 1
ATOM 806 C C . ASP A 1 103 ? -8.213 10.691 -0.764 1.00 68.81 103 ASP A C 1
ATOM 808 O O . ASP A 1 103 ? -7.856 11.095 0.352 1.00 68.81 103 ASP A O 1
ATOM 812 N N . GLU A 1 104 ? -9.399 10.123 -0.970 1.00 74.38 104 GLU A N 1
ATOM 813 C CA . GLU A 1 104 ? -10.402 9.980 0.081 1.00 74.38 104 GLU A CA 1
ATOM 814 C C . GLU A 1 104 ? -10.436 8.543 0.613 1.00 74.38 104 GLU A C 1
ATOM 816 O O . GLU A 1 104 ? -10.322 7.596 -0.169 1.00 74.38 104 GLU A O 1
ATOM 821 N N . PRO A 1 105 ? -10.590 8.347 1.937 1.00 77.75 105 PRO A N 1
ATOM 822 C CA . PRO A 1 105 ? -10.826 7.031 2.518 1.00 77.75 105 PRO A CA 1
ATOM 823 C C . PRO A 1 105 ? -12.056 6.363 1.902 1.00 77.75 105 PRO A C 1
ATOM 825 O O . PRO A 1 105 ? -13.132 6.952 1.919 1.00 77.75 105 PRO A O 1
ATOM 828 N N . LEU A 1 106 ? -11.909 5.125 1.435 1.00 82.19 106 LEU A N 1
ATOM 829 C CA . LEU A 1 106 ? -13.025 4.302 0.974 1.00 82.19 106 LEU A CA 1
ATOM 830 C C . LEU A 1 106 ? -13.125 3.033 1.819 1.00 82.19 106 LEU A C 1
ATOM 832 O O . LEU A 1 106 ? -12.126 2.485 2.269 1.00 82.19 106 LEU A O 1
ATOM 836 N N . SER A 1 107 ? -14.329 2.532 2.041 1.00 83.75 107 SER A N 1
ATOM 837 C CA . SER A 1 107 ? -14.574 1.200 2.594 1.00 83.75 107 SER A CA 1
ATOM 838 C C . SER A 1 107 ? -14.802 0.176 1.481 1.00 83.75 107 SER A C 1
ATOM 840 O O . SER A 1 107 ? -15.145 0.528 0.352 1.00 83.75 107 SER A O 1
ATOM 842 N N . LYS A 1 108 ? -14.674 -1.120 1.806 1.00 84.06 108 LYS A N 1
ATOM 843 C CA . LYS A 1 108 ? -15.036 -2.218 0.888 1.00 84.06 108 LYS 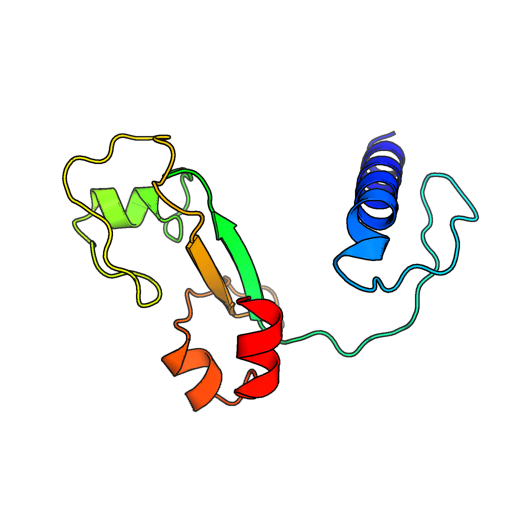A CA 1
ATOM 844 C C . LYS A 1 108 ? -16.441 -2.025 0.302 1.00 84.06 108 LYS A C 1
ATOM 846 O O . LYS A 1 108 ? -16.636 -2.219 -0.892 1.00 84.06 108 LYS A O 1
ATOM 851 N N . ALA A 1 109 ? -17.406 -1.644 1.140 1.00 83.50 109 ALA A N 1
ATOM 852 C CA . ALA A 1 109 ? -18.787 -1.438 0.715 1.00 83.50 109 ALA A CA 1
ATOM 853 C C . ALA A 1 109 ? -18.893 -0.311 -0.323 1.00 83.50 109 ALA A C 1
ATOM 855 O O . ALA A 1 109 ? -19.489 -0.516 -1.376 1.00 83.50 109 ALA A O 1
ATOM 856 N N . GLU A 1 110 ? -18.239 0.826 -0.073 1.00 85.12 110 GLU A N 1
ATOM 857 C CA . GLU A 1 110 ? -18.242 1.973 -0.990 1.00 85.12 110 GLU A CA 1
ATOM 858 C C . GLU A 1 110 ? -17.554 1.651 -2.322 1.00 85.12 110 GLU A C 1
ATOM 860 O O . GLU A 1 110 ? -18.036 2.061 -3.372 1.00 85.12 110 GLU A O 1
ATOM 865 N N . ILE A 1 111 ? -16.466 0.873 -2.308 1.00 86.12 111 ILE A N 1
ATOM 866 C CA . ILE A 1 111 ? -15.755 0.454 -3.529 1.00 86.12 111 ILE A CA 1
ATOM 867 C C . ILE A 1 111 ? -16.658 -0.377 -4.446 1.00 86.12 111 ILE A C 1
ATOM 869 O O . ILE A 1 111 ? -16.662 -0.172 -5.662 1.00 86.12 111 ILE A O 1
ATOM 873 N N . LEU A 1 112 ? -17.417 -1.308 -3.864 1.00 86.75 112 LEU A N 1
ATOM 874 C CA . LEU A 1 112 ? -18.325 -2.182 -4.604 1.00 86.75 112 LEU A CA 1
ATOM 875 C C . LEU A 1 112 ? -19.580 -1.431 -5.061 1.00 86.75 112 LEU A C 1
ATOM 877 O O . LEU A 1 112 ? -20.020 -1.611 -6.194 1.00 86.75 112 LEU A O 1
ATOM 881 N N . GLU A 1 113 ? -20.137 -0.566 -4.209 1.00 87.44 113 GLU A N 1
ATOM 882 C CA . GLU A 1 113 ? -21.332 0.230 -4.516 1.00 87.44 113 GLU A CA 1
ATOM 883 C C . GLU A 1 113 ? -21.073 1.249 -5.631 1.00 87.44 113 GLU A C 1
ATOM 885 O O . GLU A 1 113 ? -21.888 1.401 -6.539 1.00 87.44 113 GLU A O 1
ATOM 890 N N . GLN A 1 114 ? -19.908 1.900 -5.613 1.00 84.62 114 GLN A N 1
ATOM 891 C CA . GLN A 1 114 ? -19.498 2.840 -6.658 1.00 84.62 114 GLN A CA 1
ATOM 892 C C . GLN A 1 114 ? -19.044 2.138 -7.949 1.00 84.62 114 GLN A C 1
ATOM 894 O O . GLN A 1 114 ? -18.755 2.808 -8.940 1.00 84.62 114 GLN A O 1
ATOM 899 N N . GLY A 1 115 ? -18.964 0.801 -7.956 1.00 84.44 115 GLY A N 1
ATOM 900 C CA . GLY A 1 115 ? -18.504 0.024 -9.106 1.00 84.44 115 GLY A CA 1
ATOM 901 C C . GLY A 1 115 ? -17.034 0.267 -9.458 1.00 84.44 115 GLY A C 1
ATOM 902 O O . GLY A 1 115 ? -16.646 0.075 -10.609 1.00 84.44 115 GLY A O 1
ATOM 903 N N . LEU A 1 116 ? -16.219 0.701 -8.488 1.00 86.31 116 LEU A N 1
ATOM 904 C CA . LEU A 1 116 ? -14.786 0.943 -8.684 1.00 86.31 116 LEU A CA 1
ATOM 905 C C . LEU A 1 116 ? -14.026 -0.367 -8.902 1.00 86.31 116 LEU A C 1
ATOM 907 O O . LEU A 1 116 ? -13.094 -0.411 -9.702 1.00 86.31 116 LEU A O 1
ATOM 911 N N . LEU A 1 117 ? -14.438 -1.424 -8.196 1.00 88.06 117 LEU A N 1
ATOM 912 C CA . LEU A 1 117 ? -13.955 -2.791 -8.366 1.00 88.06 117 LEU A CA 1
ATOM 913 C C . LEU A 1 117 ? -15.130 -3.766 -8.348 1.00 88.06 117 LEU A C 1
ATOM 915 O O . LEU A 1 117 ? -16.129 -3.557 -7.662 1.00 88.06 117 LEU A O 1
ATOM 919 N N . THR A 1 118 ? -14.985 -4.869 -9.074 1.00 90.69 118 THR A N 1
ATOM 920 C CA . THR A 1 118 ? -15.866 -6.034 -8.923 1.00 90.69 118 THR A CA 1
ATOM 921 C C . THR A 1 118 ? -15.534 -6.800 -7.639 1.00 90.69 118 THR A C 1
ATOM 923 O O . THR A 1 118 ? -14.418 -6.706 -7.128 1.00 90.69 118 THR A O 1
ATOM 926 N N . GLN A 1 119 ? -16.469 -7.620 -7.145 1.00 88.56 119 GLN A N 1
ATOM 927 C CA . GLN A 1 119 ? -16.233 -8.471 -5.969 1.00 88.56 119 GLN A CA 1
ATOM 928 C C . GLN A 1 119 ? -14.993 -9.359 -6.148 1.00 88.56 119 GLN A C 1
ATOM 930 O O . GLN A 1 119 ? -14.139 -9.392 -5.272 1.00 88.56 119 GLN A O 1
ATOM 935 N N . ALA A 1 120 ? -14.848 -9.988 -7.318 1.00 90.44 120 ALA A N 1
ATOM 936 C CA . ALA A 1 120 ? -13.703 -10.845 -7.622 1.00 90.44 120 ALA A CA 1
ATOM 937 C C . ALA A 1 120 ? -12.370 -10.077 -7.622 1.00 90.44 120 ALA A C 1
ATOM 939 O O . ALA A 1 120 ? -11.366 -10.585 -7.127 1.00 90.44 120 ALA A O 1
ATOM 940 N N . GLN A 1 121 ? -12.354 -8.847 -8.150 1.00 89.44 121 GLN A N 1
ATOM 941 C CA . GLN A 1 121 ? -11.162 -7.997 -8.097 1.00 89.44 121 GLN A CA 1
ATOM 942 C C . GLN A 1 121 ? -10.831 -7.595 -6.665 1.00 89.44 121 GLN A C 1
ATOM 944 O O . GLN A 1 121 ? -9.664 -7.644 -6.302 1.00 89.44 121 GLN A O 1
ATOM 949 N N . TRP A 1 122 ? -11.839 -7.220 -5.869 1.00 89.19 122 TRP A N 1
ATOM 950 C CA . TRP A 1 122 ? -11.642 -6.880 -4.463 1.00 89.19 122 TRP A CA 1
ATOM 951 C C . TRP A 1 122 ? -11.048 -8.055 -3.685 1.00 89.19 122 TRP A C 1
ATOM 953 O O . TRP A 1 122 ? -10.053 -7.868 -2.998 1.00 89.19 122 TRP A O 1
ATOM 963 N N . ASP A 1 123 ? -11.625 -9.248 -3.825 1.00 89.00 123 ASP A N 1
ATOM 964 C CA . ASP A 1 123 ? -11.153 -10.432 -3.106 1.00 89.00 123 ASP A CA 1
ATOM 965 C C . ASP A 1 123 ? -9.697 -10.743 -3.494 1.00 89.00 12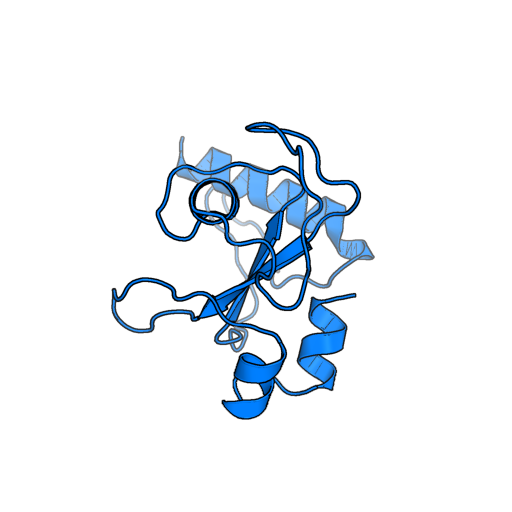3 ASP A C 1
ATOM 967 O O . ASP A 1 123 ? -8.845 -10.854 -2.623 1.00 89.00 123 ASP A O 1
ATOM 971 N N . THR A 1 124 ? -9.365 -10.678 -4.790 1.00 88.69 124 THR A N 1
ATOM 972 C CA . THR A 1 124 ? -7.983 -10.867 -5.278 1.00 88.69 124 THR A CA 1
ATOM 973 C C . THR A 1 124 ? -6.978 -9.867 -4.692 1.00 88.69 124 THR A C 1
ATOM 975 O O . THR A 1 124 ? -5.823 -10.223 -4.491 1.00 88.69 124 THR A O 1
ATOM 978 N N . VAL A 1 125 ? -7.366 -8.604 -4.465 1.00 86.88 125 VAL A N 1
ATOM 979 C CA . VAL A 1 125 ? -6.445 -7.587 -3.912 1.00 86.88 125 VAL A CA 1
ATOM 980 C C . VAL A 1 125 ? -6.432 -7.542 -2.386 1.00 86.88 125 VAL A C 1
ATOM 982 O O . VAL A 1 125 ? -5.569 -6.869 -1.820 1.00 86.88 125 VAL A O 1
ATOM 985 N N . SER 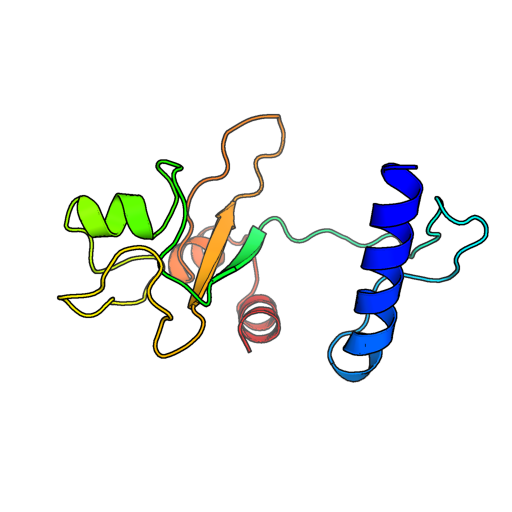A 1 126 ? -7.411 -8.170 -1.727 1.00 84.75 126 SER A N 1
ATOM 986 C CA . SER A 1 126 ? -7.539 -8.163 -0.268 1.00 84.75 126 SER A CA 1
ATOM 987 C C . SER A 1 126 ? -7.074 -9.444 0.420 1.00 84.75 126 SER A C 1
ATOM 989 O O . SER A 1 126 ? -6.936 -9.418 1.643 1.00 84.75 126 SER A O 1
ATOM 991 N N . ASP A 1 127 ? -6.875 -10.516 -0.347 1.00 79.25 127 ASP A N 1
ATOM 992 C CA . ASP A 1 127 ? -6.299 -11.792 0.096 1.00 79.25 127 ASP A CA 1
ATOM 993 C C . ASP A 1 127 ? -4.774 -11.697 0.297 1.00 79.25 127 ASP A C 1
ATOM 995 O O . ASP A 1 127 ? -4.279 -12.290 1.286 1.00 79.25 127 ASP A O 1
#

pLDDT: mean 85.95, std 9.01, range [49.94, 95.75]

Secondary structure (DSSP, 8-state):
-HHHHHHHHHHHHHHHTTTTS--SEEEEEETTEEEE------SEE--EEEES---STTSHHHHHHTT--EETTEEPPTTPPTTPEEEEEEE--EE--TTSPPPPB--HHHHHHTTSS-HHHHHHHH-

Sequence (127 aa):
CKSEILTQTARYWFEETADICPNHVLEYPDPNVVVGTRLDILPVEIVVRGYLAGTTSTSILTRYKRGDRDMYGIRLPDGLRDNERLAEPIITPTSKAAHGGHDEPLSKAEILEQGLLTQAQWDTVSD